Protein AF-A0A1W9XAP2-F1 (afdb_monomer)

Radius of gyration: 12.28 Å; Cα contacts (8 Å, |Δi|>4): 148; chains: 1; bounding box: 32×25×30 Å

Solvent-accessible surface area (backbone atoms only — not comparable to full-atom values): 5181 Å² total; per-residue (Å²): 135,44,33,24,34,37,40,39,39,52,76,95,69,74,88,86,65,82,58,58,52,65,59,51,31,58,76,66,69,58,88,56,80,41,64,46,72,36,45,83,81,51,69,90,55,46,73,67,54,52,48,50,50,38,45,77,72,63,31,76,42,39,35,39,34,39,27,29,69,42,103,84,72,46,81,40,75,71,82,52,70,44,76,64,82,131

Structure (mmCIF, N/CA/C/O backbone):
data_AF-A0A1W9XAP2-F1
#
_entry.id   AF-A0A1W9XAP2-F1
#
loop_
_atom_site.group_PDB
_atom_site.id
_atom_site.type_symbol
_atom_site.label_atom_id
_atom_site.label_alt_id
_atom_site.label_comp_id
_atom_site.label_asym_id
_atom_site.label_entity_id
_atom_site.label_seq_id
_atom_site.pdbx_PDB_ins_code
_atom_site.Cartn_x
_atom_site.Cartn_y
_atom_site.Cartn_z
_atom_site.occupancy
_atom_site.B_iso_or_equiv
_atom_site.auth_seq_id
_atom_site.auth_comp_id
_atom_site.auth_asym_id
_atom_site.auth_atom_id
_atom_site.pdbx_PDB_model_num
ATOM 1 N N . MET A 1 1 ? -10.509 2.697 14.030 1.00 82.44 1 MET A N 1
ATOM 2 C CA . MET A 1 1 ? -10.824 2.102 12.714 1.00 82.44 1 MET A CA 1
ATOM 3 C C . MET A 1 1 ? -9.501 1.821 12.021 1.00 82.44 1 MET A C 1
ATOM 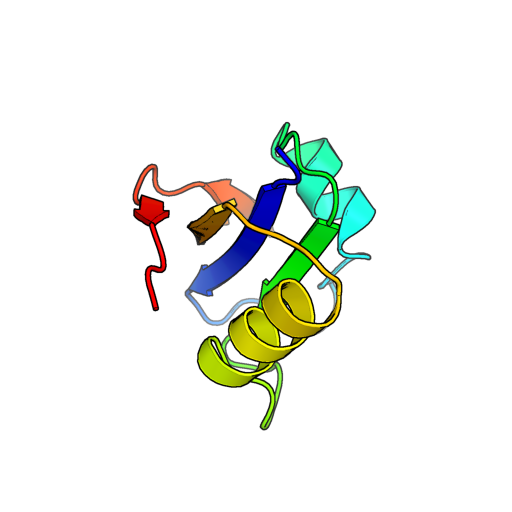5 O O . MET A 1 1 ? -8.713 2.754 11.930 1.00 82.44 1 MET A O 1
ATOM 9 N N . LYS A 1 2 ? -9.215 0.568 11.635 1.00 94.06 2 LYS A N 1
ATOM 10 C CA . LYS A 1 2 ? -7.933 0.209 10.997 1.00 94.06 2 LYS A CA 1
ATOM 11 C C . LYS A 1 2 ? -7.970 0.508 9.499 1.00 94.06 2 LYS A C 1
ATOM 13 O O . LYS A 1 2 ? -8.952 0.159 8.835 1.00 94.06 2 LYS A O 1
ATOM 18 N N . THR A 1 3 ? -6.916 1.133 8.992 1.00 94.81 3 THR A N 1
ATOM 19 C CA . THR A 1 3 ? -6.813 1.626 7.618 1.00 94.81 3 THR A CA 1
ATOM 20 C C . THR A 1 3 ? -5.787 0.823 6.826 1.00 94.81 3 THR A C 1
ATOM 22 O O . THR A 1 3 ? -4.626 0.728 7.217 1.00 94.81 3 THR A O 1
ATOM 25 N N . GLY A 1 4 ? -6.215 0.276 5.692 1.00 94.38 4 GLY A N 1
ATOM 26 C CA . GLY A 1 4 ? -5.346 -0.323 4.688 1.00 94.38 4 GLY A CA 1
ATOM 27 C C . GLY A 1 4 ? -5.153 0.628 3.509 1.00 94.38 4 GLY A C 1
ATOM 28 O O . GLY A 1 4 ? -6.093 1.313 3.105 1.00 94.38 4 GLY A O 1
ATOM 29 N N . VAL A 1 5 ? -3.954 0.667 2.938 1.00 94.88 5 VAL A N 1
ATOM 30 C CA . VAL A 1 5 ? -3.692 1.391 1.689 1.00 94.88 5 VAL A CA 1
ATOM 31 C C . VAL A 1 5 ? -3.114 0.438 0.654 1.00 94.88 5 VAL A C 1
ATOM 33 O O . VAL A 1 5 ? -2.217 -0.341 0.954 1.00 94.88 5 VAL A O 1
ATOM 36 N N . ILE A 1 6 ? -3.632 0.515 -0.565 1.00 93.44 6 ILE A N 1
ATOM 37 C CA . ILE A 1 6 ? -3.059 -0.138 -1.739 1.00 93.44 6 ILE A CA 1
ATOM 38 C C . ILE A 1 6 ? -2.405 0.956 -2.573 1.00 93.44 6 ILE A C 1
ATOM 40 O O . ILE A 1 6 ? -3.050 1.958 -2.874 1.00 93.44 6 ILE A O 1
ATOM 44 N N . ILE A 1 7 ? -1.139 0.793 -2.934 1.00 91.69 7 ILE A N 1
ATOM 45 C CA . ILE A 1 7 ? -0.443 1.699 -3.848 1.00 91.69 7 ILE A CA 1
ATOM 46 C C . ILE A 1 7 ? -0.363 0.998 -5.194 1.00 91.69 7 ILE A C 1
ATOM 48 O O . ILE A 1 7 ? 0.346 0.004 -5.323 1.00 91.69 7 ILE A O 1
ATOM 52 N N . TYR A 1 8 ? -1.097 1.508 -6.179 1.00 90.06 8 TYR A N 1
ATOM 53 C CA . TYR A 1 8 ? -1.043 1.009 -7.546 1.00 90.06 8 TYR A CA 1
ATOM 54 C C . TYR A 1 8 ? -0.100 1.878 -8.373 1.00 90.06 8 TYR A C 1
ATOM 56 O O . TYR A 1 8 ? -0.378 3.057 -8.598 1.00 90.06 8 TYR A O 1
ATOM 64 N N . ILE A 1 9 ? 1.026 1.310 -8.790 1.00 86.56 9 ILE A N 1
ATOM 65 C CA . ILE A 1 9 ? 2.052 1.984 -9.575 1.00 86.56 9 ILE A CA 1
ATOM 66 C C . ILE A 1 9 ? 1.785 1.739 -11.060 1.00 86.56 9 ILE A C 1
ATOM 68 O O . ILE A 1 9 ? 1.802 0.603 -11.531 1.00 86.56 9 ILE A O 1
ATOM 72 N N . THR A 1 10 ? 1.533 2.820 -11.795 1.00 80.38 10 THR A N 1
ATOM 73 C CA . THR A 1 10 ? 1.300 2.807 -13.242 1.00 80.38 10 THR A CA 1
ATOM 74 C C . THR A 1 10 ? 2.579 3.137 -14.009 1.00 80.38 10 THR A C 1
ATOM 76 O O . THR A 1 10 ? 3.215 4.149 -13.696 1.00 80.38 10 THR A O 1
ATOM 79 N N . GLY A 1 11 ? 2.878 2.364 -15.058 1.00 71.50 11 GLY A N 1
ATOM 80 C CA . GLY A 1 11 ? 3.977 2.599 -15.999 1.00 71.50 11 GLY A CA 1
ATOM 81 C C . GLY A 1 11 ? 5.059 1.516 -15.964 1.00 71.50 11 GLY A C 1
ATOM 82 O O . GLY A 1 11 ? 5.253 0.862 -14.943 1.00 71.50 11 GLY A O 1
ATOM 83 N N . ASP A 1 12 ? 5.767 1.384 -17.085 1.00 63.28 12 ASP A N 1
ATOM 84 C CA . ASP A 1 12 ? 6.982 0.581 -17.239 1.00 63.28 12 ASP A CA 1
ATOM 85 C C . ASP A 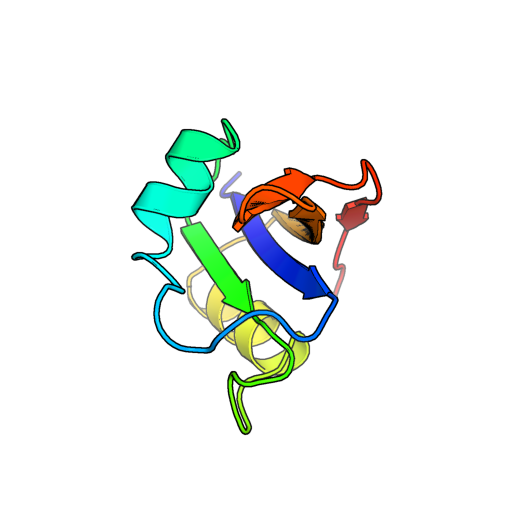1 12 ? 8.168 1.354 -16.647 1.00 63.28 12 ASP A C 1
ATOM 87 O O . ASP A 1 12 ? 8.797 2.167 -17.326 1.00 63.28 12 ASP A O 1
ATOM 91 N N . GLU A 1 13 ? 8.479 1.135 -15.371 1.00 55.50 13 GLU A N 1
ATOM 92 C CA . GLU A 1 13 ? 9.825 1.425 -14.887 1.00 55.50 13 GLU A CA 1
ATOM 93 C C . GLU A 1 13 ? 10.384 0.220 -14.138 1.00 55.50 13 GLU A C 1
ATOM 95 O O . GLU A 1 13 ? 9.732 -0.369 -13.277 1.00 55.50 13 GLU A O 1
ATOM 100 N N . SER A 1 14 ? 11.597 -0.132 -14.559 1.00 51.19 14 SER A N 1
ATOM 101 C CA . SER A 1 14 ? 12.479 -1.221 -14.155 1.00 51.19 14 SER A CA 1
ATOM 102 C C . SER A 1 14 ? 12.081 -1.918 -12.849 1.00 51.19 14 SER A C 1
ATOM 104 O O . SER A 1 14 ? 12.234 -1.372 -11.757 1.00 51.19 14 SER A O 1
ATOM 106 N N . SER A 1 15 ? 11.676 -3.184 -12.979 1.00 50.03 15 SER A N 1
ATOM 107 C CA . SER A 1 15 ? 11.384 -4.171 -11.925 1.00 50.03 15 SER A CA 1
ATOM 108 C C . SER A 1 15 ? 12.433 -4.296 -10.795 1.00 50.03 15 SER A C 1
ATOM 110 O O . SER A 1 15 ? 12.226 -5.058 -9.851 1.00 50.03 15 SER A O 1
ATOM 112 N N . GLU A 1 16 ? 13.557 -3.582 -10.848 1.00 48.91 16 GLU A N 1
ATOM 113 C CA . GLU A 1 16 ? 14.663 -3.688 -9.895 1.00 48.91 16 GLU A CA 1
ATOM 114 C C . GLU A 1 16 ? 14.483 -2.855 -8.617 1.00 48.91 16 GLU A C 1
ATOM 116 O O . GLU A 1 16 ? 15.310 -2.948 -7.711 1.00 48.91 16 GLU A O 1
ATOM 121 N N . THR A 1 17 ? 13.435 -2.031 -8.479 1.00 50.12 17 THR A N 1
ATOM 122 C CA . THR A 1 17 ? 13.282 -1.212 -7.256 1.00 50.12 17 THR A CA 1
ATOM 123 C C . THR A 1 17 ? 11.839 -1.018 -6.795 1.00 50.12 17 THR A C 1
ATOM 125 O O . THR A 1 17 ? 11.447 0.062 -6.352 1.00 50.12 17 THR A O 1
ATOM 128 N N . LEU A 1 18 ? 11.044 -2.090 -6.769 1.00 57.97 18 LEU A N 1
ATOM 129 C CA . LEU A 1 18 ? 9.954 -2.167 -5.788 1.00 57.97 18 LEU A CA 1
ATOM 130 C C . LEU A 1 18 ? 10.574 -2.402 -4.408 1.00 57.97 18 LEU A C 1
ATOM 132 O O . LEU A 1 18 ? 10.633 -3.513 -3.893 1.00 57.97 18 LEU A O 1
ATOM 136 N N . SER A 1 19 ? 11.109 -1.317 -3.844 1.00 57.09 19 SER A N 1
ATOM 137 C CA . SER A 1 19 ? 11.546 -1.246 -2.451 1.00 57.09 19 SER A CA 1
ATOM 138 C C . SER A 1 19 ? 10.414 -1.739 -1.545 1.00 57.09 19 SER A C 1
ATOM 140 O O . SER A 1 19 ? 9.243 -1.529 -1.869 1.00 57.09 19 SER A O 1
ATOM 142 N N . ASP A 1 20 ? 10.756 -2.342 -0.401 1.00 71.81 20 ASP A N 1
ATOM 143 C CA . ASP A 1 20 ? 9.800 -2.781 0.619 1.00 71.81 20 ASP A CA 1
ATOM 144 C C . ASP A 1 20 ? 8.603 -1.832 0.764 1.00 71.81 20 ASP A C 1
ATOM 146 O O . ASP A 1 20 ? 8.763 -0.607 0.833 1.00 71.81 20 ASP A O 1
ATOM 150 N N . ALA A 1 21 ? 7.395 -2.398 0.877 1.00 73.38 21 ALA A N 1
ATOM 151 C CA . ALA A 1 21 ? 6.147 -1.633 0.928 1.00 73.38 21 ALA A CA 1
ATOM 152 C C . ALA A 1 21 ? 6.164 -0.504 1.972 1.00 73.38 21 ALA A C 1
ATOM 154 O O . ALA A 1 21 ? 5.586 0.568 1.781 1.00 73.38 21 ALA A O 1
ATOM 155 N N . LYS A 1 22 ? 6.896 -0.735 3.063 1.00 77.31 22 LYS A N 1
ATOM 156 C CA . LYS A 1 22 ? 7.127 0.228 4.133 1.00 77.31 22 LYS A CA 1
ATOM 157 C C . LYS A 1 22 ? 7.967 1.430 3.685 1.00 77.31 22 LYS A C 1
ATOM 159 O O . LYS A 1 22 ? 7.584 2.559 3.966 1.00 77.31 22 LYS A O 1
ATOM 164 N N . THR A 1 23 ? 9.061 1.212 2.958 1.00 81.06 23 THR A N 1
ATOM 165 C CA . THR A 1 23 ? 9.948 2.283 2.477 1.00 81.06 23 THR A CA 1
ATOM 166 C C . THR A 1 23 ? 9.234 3.197 1.488 1.00 81.06 23 THR A C 1
ATOM 168 O O . THR A 1 23 ? 9.378 4.417 1.548 1.00 81.06 23 THR A O 1
ATOM 171 N N . VAL A 1 24 ? 8.426 2.634 0.589 1.00 81.50 24 VAL A N 1
ATOM 172 C CA . VAL A 1 24 ? 7.632 3.437 -0.352 1.00 81.50 24 VAL A CA 1
ATOM 173 C C . VAL A 1 24 ? 6.532 4.205 0.383 1.00 81.50 24 VAL A C 1
ATOM 175 O O . VAL A 1 24 ? 6.332 5.388 0.113 1.00 81.50 24 VAL A O 1
ATOM 178 N N . ALA A 1 25 ? 5.858 3.581 1.354 1.00 83.62 25 ALA A N 1
ATOM 179 C CA . ALA A 1 25 ? 4.868 4.267 2.181 1.00 83.62 25 ALA A CA 1
ATOM 180 C C . ALA A 1 25 ? 5.473 5.450 2.955 1.00 83.62 25 ALA A C 1
ATOM 182 O O . ALA A 1 25 ? 4.867 6.520 2.998 1.00 83.62 25 ALA A O 1
ATOM 183 N N . GLU A 1 26 ? 6.676 5.282 3.513 1.00 84.56 26 GLU A N 1
ATOM 184 C CA . GLU A 1 26 ? 7.421 6.343 4.199 1.00 84.56 26 GLU A CA 1
ATOM 185 C C . GLU A 1 26 ? 7.787 7.485 3.241 1.00 84.56 26 GLU A C 1
ATOM 187 O O . GLU A 1 26 ? 7.496 8.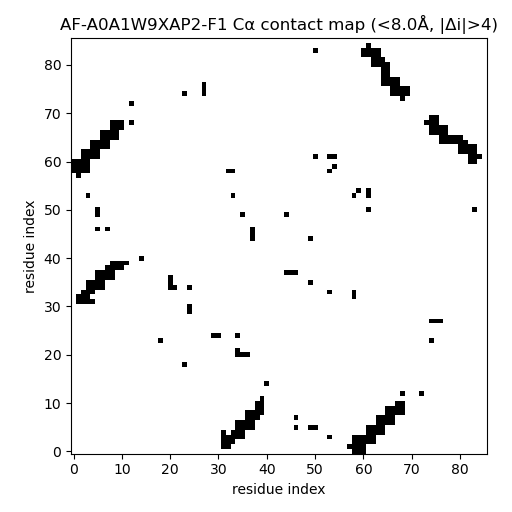644 3.541 1.00 84.56 26 GLU A O 1
ATOM 192 N N . LYS A 1 27 ? 8.333 7.174 2.055 1.00 85.00 27 LYS A N 1
ATOM 193 C CA . LYS A 1 27 ? 8.654 8.175 1.017 1.00 85.00 27 LYS A CA 1
ATOM 194 C C . LYS A 1 27 ? 7.429 8.977 0.574 1.00 85.00 27 LYS A C 1
ATOM 196 O O . LYS A 1 27 ? 7.529 10.179 0.347 1.00 85.00 27 LYS A O 1
ATOM 201 N N . LEU A 1 28 ? 6.274 8.323 0.469 1.00 84.38 28 LEU A N 1
ATOM 202 C CA . LEU A 1 28 ? 5.013 8.947 0.063 1.00 84.38 28 LEU A CA 1
ATOM 203 C C . LEU A 1 28 ? 4.226 9.557 1.235 1.00 84.38 28 LEU A C 1
ATOM 205 O O . LEU A 1 28 ? 3.115 10.048 1.029 1.00 84.38 28 LEU A O 1
ATOM 209 N N . ASN A 1 29 ? 4.779 9.531 2.456 1.00 87.44 29 ASN A N 1
ATOM 210 C CA . ASN A 1 29 ? 4.141 10.014 3.682 1.00 87.44 29 ASN A CA 1
ATOM 211 C C . ASN A 1 29 ? 2.729 9.422 3.901 1.00 87.44 29 ASN A C 1
ATOM 213 O O . ASN A 1 29 ? 1.789 10.104 4.322 1.00 87.44 29 ASN A O 1
ATOM 217 N N . ILE A 1 30 ? 2.560 8.136 3.580 1.00 88.12 30 ILE A N 1
ATOM 218 C CA . ILE A 1 30 ? 1.294 7.415 3.721 1.00 88.12 30 ILE A CA 1
ATOM 219 C C . ILE A 1 30 ? 1.158 6.920 5.159 1.00 88.12 30 ILE A C 1
ATOM 221 O O . ILE A 1 30 ? 1.978 6.154 5.659 1.00 88.12 30 ILE A O 1
ATOM 225 N N . ARG A 1 31 ? 0.068 7.319 5.818 1.00 87.62 31 ARG A N 1
ATOM 226 C CA . ARG A 1 31 ? -0.299 6.842 7.157 1.00 87.62 31 ARG A CA 1
ATOM 227 C C . ARG A 1 31 ? -1.385 5.777 7.048 1.00 87.62 31 ARG A C 1
ATOM 229 O O . ARG A 1 31 ? -2.537 6.104 6.771 1.00 87.62 31 ARG A O 1
ATOM 236 N N . ALA A 1 32 ? -1.013 4.520 7.266 1.00 90.31 32 ALA A N 1
ATOM 237 C CA . ALA A 1 32 ? -1.923 3.378 7.272 1.00 90.31 32 ALA A CA 1
ATOM 238 C C . ALA A 1 32 ? -1.424 2.296 8.239 1.00 90.31 32 ALA A C 1
ATOM 240 O O . ALA A 1 32 ? -0.226 2.204 8.502 1.00 90.31 32 ALA A O 1
ATOM 241 N N . ASP A 1 33 ? -2.333 1.462 8.743 1.00 92.69 33 ASP A N 1
ATOM 242 C CA . ASP A 1 33 ? -1.984 0.301 9.567 1.00 92.69 33 ASP A CA 1
ATOM 243 C C . ASP A 1 33 ? -1.317 -0.800 8.729 1.00 92.69 33 ASP A C 1
ATOM 245 O O . ASP A 1 33 ? -0.458 -1.531 9.226 1.00 92.69 33 ASP A O 1
ATOM 249 N N . ARG A 1 34 ? -1.716 -0.937 7.456 1.00 92.12 34 ARG A N 1
ATOM 250 C CA . ARG A 1 34 ? -1.069 -1.816 6.471 1.00 92.12 34 ARG A CA 1
ATOM 251 C C . ARG A 1 34 ? -1.039 -1.186 5.089 1.00 92.12 34 ARG A C 1
ATOM 253 O O . ARG A 1 34 ? -1.982 -0.504 4.692 1.00 92.12 34 ARG A O 1
ATOM 260 N N . VAL A 1 35 ? 0.035 -1.476 4.364 1.00 91.94 35 VAL A N 1
ATOM 261 C CA . VAL A 1 35 ? 0.251 -1.028 2.991 1.00 91.94 35 VAL A CA 1
ATOM 262 C C . VAL A 1 35 ? 0.587 -2.235 2.129 1.00 91.94 35 VAL A C 1
ATOM 264 O O . VAL A 1 35 ? 1.420 -3.047 2.523 1.00 91.94 35 VAL A O 1
ATOM 267 N N . GLU A 1 36 ? -0.060 -2.336 0.976 1.00 90.75 36 GLU A N 1
ATOM 268 C CA . GLU A 1 36 ? 0.263 -3.293 -0.084 1.00 90.75 36 GLU A CA 1
ATOM 269 C C . GLU A 1 36 ? 0.635 -2.492 -1.344 1.00 90.75 36 GLU A C 1
ATOM 271 O O . GLU A 1 36 ? 0.057 -1.429 -1.594 1.00 90.75 36 GLU A O 1
ATOM 276 N N . ILE A 1 37 ? 1.607 -2.969 -2.124 1.00 88.06 37 ILE A N 1
ATOM 277 C CA . ILE A 1 37 ? 2.061 -2.305 -3.356 1.00 88.06 37 ILE A CA 1
ATOM 278 C C . ILE A 1 37 ? 1.859 -3.240 -4.530 1.00 88.06 37 ILE A C 1
ATOM 280 O O . ILE A 1 37 ? 2.179 -4.421 -4.446 1.00 88.06 37 ILE A O 1
ATOM 284 N N . ILE A 1 38 ? 1.328 -2.681 -5.609 1.00 87.44 38 ILE A N 1
ATOM 285 C CA . ILE A 1 38 ? 1.024 -3.391 -6.839 1.00 87.44 38 ILE A CA 1
ATOM 286 C C . ILE A 1 38 ? 1.557 -2.555 -7.991 1.00 87.44 38 ILE A C 1
ATOM 288 O O . ILE A 1 38 ? 1.292 -1.360 -8.081 1.00 87.44 38 ILE A O 1
ATOM 292 N N . SER A 1 39 ? 2.291 -3.194 -8.878 1.00 81.69 39 SER A N 1
ATOM 293 C CA . SER A 1 39 ? 2.750 -2.693 -10.167 1.00 81.69 39 SER A CA 1
ATOM 294 C C . SER A 1 39 ? 2.210 -3.586 -11.284 1.00 81.69 39 SER A C 1
ATOM 296 O O . SER A 1 39 ? 1.661 -4.660 -11.036 1.00 81.69 39 SER A O 1
ATOM 298 N N . GLN A 1 40 ? 2.395 -3.167 -12.533 1.00 73.12 40 GLN A N 1
ATOM 299 C CA . GLN A 1 40 ? 2.052 -3.997 -13.692 1.00 73.12 40 GLN A CA 1
ATOM 300 C C . GLN A 1 40 ? 2.875 -5.301 -13.755 1.00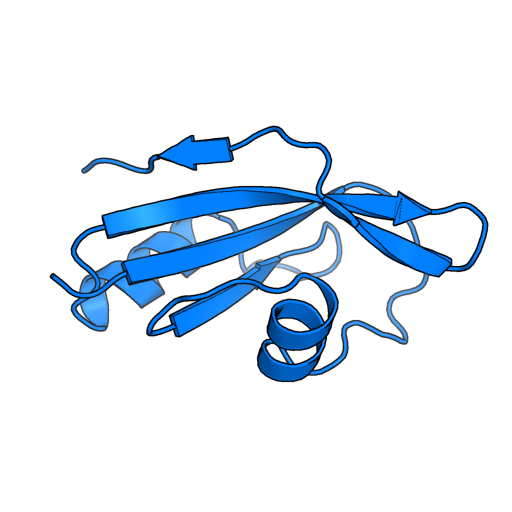 73.12 40 GLN A C 1
ATOM 302 O O . GLN A 1 40 ? 2.381 -6.298 -14.272 1.00 73.12 40 GLN A O 1
ATOM 307 N N . ASP A 1 41 ? 4.059 -5.325 -13.134 1.00 70.94 41 ASP A N 1
ATOM 308 C CA . ASP A 1 41 ? 4.958 -6.486 -13.071 1.00 70.94 41 ASP A CA 1
ATOM 309 C C . ASP A 1 41 ? 4.764 -7.377 -11.833 1.00 70.94 41 ASP A C 1
ATOM 311 O O . ASP A 1 41 ? 5.492 -8.352 -11.654 1.00 70.94 41 ASP A O 1
ATOM 315 N N . THR A 1 42 ? 3.781 -7.113 -10.960 1.00 66.81 42 THR A N 1
ATOM 316 C CA . THR A 1 42 ? 3.570 -7.936 -9.740 1.00 66.81 42 THR A CA 1
ATOM 317 C C . THR A 1 42 ? 2.993 -9.335 -10.044 1.00 66.81 42 THR A C 1
ATOM 319 O O . THR A 1 42 ? 2.611 -10.086 -9.144 1.00 66.81 42 THR A O 1
ATOM 322 N N . GLY A 1 43 ? 2.949 -9.722 -11.322 1.00 70.06 43 GLY A N 1
ATOM 323 C CA . GLY A 1 43 ? 2.483 -11.021 -11.786 1.00 70.06 43 GLY A CA 1
ATOM 324 C C . GLY A 1 43 ? 0.979 -11.182 -11.590 1.00 70.06 43 GLY A C 1
ATOM 325 O O . GLY A 1 43 ? 0.190 -10.367 -12.056 1.00 70.06 43 GLY A O 1
ATOM 326 N N . HIS A 1 44 ? 0.575 -12.258 -10.913 1.00 74.94 44 HIS A N 1
ATOM 327 C CA . HIS A 1 44 ? -0.837 -12.588 -10.693 1.00 74.94 44 HIS A CA 1
ATOM 328 C C . HIS A 1 44 ? -1.476 -11.873 -9.498 1.00 74.94 44 HIS A C 1
ATOM 330 O O . HIS A 1 44 ? -2.665 -12.060 -9.284 1.00 74.94 44 HIS A O 1
ATOM 336 N N . PHE A 1 45 ? -0.713 -11.110 -8.708 1.00 78.44 45 PHE A N 1
ATOM 337 C CA . PHE A 1 45 ? -1.243 -10.435 -7.526 1.00 78.44 45 PHE A CA 1
ATOM 338 C C . PHE A 1 45 ? -1.791 -9.059 -7.902 1.00 78.44 45 PHE A C 1
ATOM 340 O O . PHE A 1 45 ? -1.028 -8.120 -8.141 1.00 78.44 45 PHE A O 1
ATOM 347 N N . ASP A 1 46 ? -3.115 -8.948 -7.963 1.00 86.50 46 ASP A N 1
ATOM 348 C CA . ASP A 1 46 ? -3.801 -7.740 -8.413 1.00 86.50 46 ASP A CA 1
ATOM 349 C C . ASP A 1 46 ? -4.459 -6.941 -7.268 1.00 86.50 46 ASP A C 1
ATOM 351 O O . ASP A 1 46 ? -4.332 -7.241 -6.074 1.00 86.50 46 ASP A O 1
ATOM 355 N N . ILE A 1 47 ? -5.157 -5.857 -7.631 1.00 88.88 47 ILE A N 1
ATOM 356 C CA . ILE A 1 47 ? -5.852 -4.974 -6.678 1.00 88.88 47 ILE A CA 1
ATOM 357 C C . ILE A 1 47 ? -6.889 -5.751 -5.856 1.00 88.88 47 ILE A C 1
ATOM 359 O O . ILE A 1 47 ? -7.082 -5.448 -4.675 1.00 88.88 47 ILE A O 1
ATOM 363 N N . GLN A 1 48 ? -7.548 -6.746 -6.451 1.00 90.12 48 GLN A N 1
ATOM 364 C CA . GLN A 1 48 ? -8.552 -7.561 -5.782 1.00 90.12 48 GLN A CA 1
ATOM 365 C C . GLN A 1 48 ? -7.906 -8.485 -4.744 1.00 90.12 48 GLN A C 1
ATOM 367 O O . GLN A 1 48 ? -8.417 -8.580 -3.622 1.00 90.12 48 GLN A O 1
ATOM 372 N N . ASP A 1 49 ? -6.767 -9.100 -5.061 1.00 91.06 49 ASP A N 1
ATOM 373 C CA . ASP A 1 49 ? -6.007 -9.921 -4.113 1.00 91.06 49 ASP A CA 1
ATOM 374 C C . ASP A 1 49 ? -5.474 -9.098 -2.937 1.00 91.06 49 ASP A C 1
ATOM 376 O O . ASP A 1 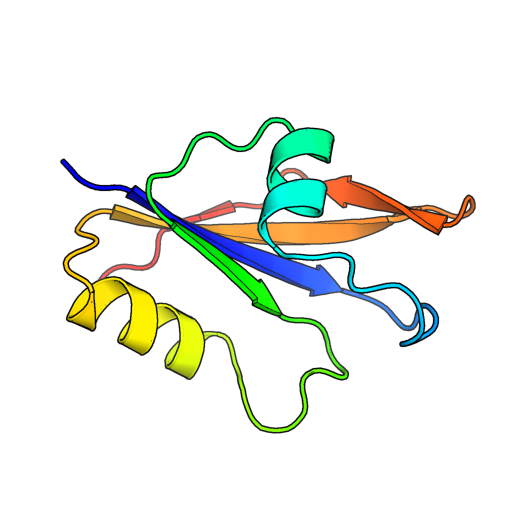49 ? -5.631 -9.484 -1.771 1.00 91.06 49 ASP A O 1
ATOM 380 N N . ALA A 1 50 ? -4.909 -7.921 -3.214 1.00 91.94 50 ALA A N 1
ATOM 381 C CA . ALA A 1 50 ? -4.431 -7.005 -2.183 1.00 91.94 50 ALA A CA 1
ATOM 382 C C . ALA A 1 50 ? -5.568 -6.506 -1.286 1.00 91.94 50 ALA A C 1
ATOM 384 O O . ALA A 1 50 ? -5.437 -6.479 -0.058 1.00 91.94 50 ALA A O 1
ATOM 385 N N . TRP A 1 51 ? -6.711 -6.154 -1.876 1.00 93.94 51 TRP A N 1
ATOM 386 C CA . TRP A 1 51 ? -7.894 -5.754 -1.124 1.00 93.94 51 TRP A CA 1
ATOM 387 C C . TRP A 1 51 ? -8.396 -6.892 -0.232 1.00 93.94 51 TRP A C 1
ATOM 389 O O . TRP A 1 51 ? -8.567 -6.694 0.973 1.00 93.94 51 TRP A O 1
ATOM 399 N N . ARG A 1 52 ? -8.540 -8.109 -0.774 1.00 92.69 52 ARG A N 1
ATOM 400 C CA . ARG A 1 52 ? -8.946 -9.295 -0.005 1.00 92.69 52 ARG A CA 1
ATOM 401 C C . ARG A 1 52 ? -7.969 -9.587 1.134 1.00 92.69 52 ARG A C 1
ATOM 403 O O . ARG A 1 52 ?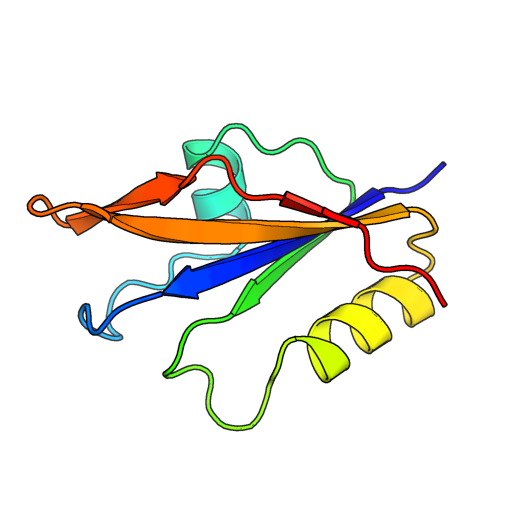 -8.393 -9.871 2.256 1.00 92.69 52 ARG A O 1
ATOM 410 N N . SER A 1 53 ? -6.669 -9.481 0.876 1.00 92.94 53 SER A N 1
ATOM 411 C CA . SER A 1 53 ? -5.614 -9.590 1.885 1.00 92.94 53 SER A CA 1
ATOM 412 C C . SER A 1 53 ? -5.846 -8.574 3.013 1.00 92.94 53 SER A C 1
ATOM 414 O O . SER A 1 53 ? -5.984 -8.960 4.173 1.00 92.94 53 SER A O 1
ATOM 416 N N . LEU A 1 54 ? -5.995 -7.283 2.705 1.00 93.56 54 LEU A N 1
ATOM 417 C CA . LEU A 1 54 ? -6.214 -6.236 3.712 1.00 93.56 54 LEU A CA 1
ATOM 418 C C . LEU A 1 54 ? -7.497 -6.448 4.529 1.00 93.56 54 LEU A C 1
ATOM 420 O O . LEU A 1 54 ? -7.464 -6.323 5.757 1.00 93.56 54 LEU A O 1
ATOM 424 N N . VAL A 1 55 ? -8.601 -6.815 3.877 1.00 92.94 55 VAL A N 1
ATOM 425 C CA . VAL A 1 55 ? -9.885 -7.070 4.547 1.00 92.94 55 VAL A CA 1
ATOM 426 C C . VAL A 1 55 ? -9.794 -8.286 5.471 1.00 92.94 55 VAL A C 1
ATOM 428 O O . VAL A 1 55 ? -10.172 -8.194 6.638 1.00 92.94 55 VAL A O 1
ATOM 431 N N . THR A 1 56 ? -9.213 -9.403 5.017 1.00 94.50 56 THR A N 1
ATOM 432 C CA . THR A 1 56 ? -9.013 -10.602 5.863 1.00 94.50 56 THR A CA 1
ATOM 433 C C . THR A 1 56 ? -8.058 -10.350 7.035 1.00 94.50 56 THR A C 1
ATOM 435 O O . THR A 1 56 ? -8.187 -10.966 8.090 1.00 94.50 56 THR A O 1
ATOM 438 N N . LYS A 1 57 ? -7.144 -9.383 6.894 1.00 93.94 57 LYS A N 1
ATOM 439 C CA . LYS A 1 57 ? -6.249 -8.882 7.952 1.00 93.94 57 LYS A CA 1
ATOM 440 C C . LYS A 1 57 ? -6.923 -7.855 8.891 1.00 93.94 57 LYS A C 1
ATOM 442 O O . LYS A 1 57 ? -6.259 -7.320 9.783 1.00 93.94 57 LYS A O 1
ATOM 447 N N . GLY A 1 58 ? -8.223 -7.584 8.730 1.00 93.19 58 GLY A N 1
ATOM 448 C CA . GLY A 1 58 ? -9.034 -6.754 9.627 1.00 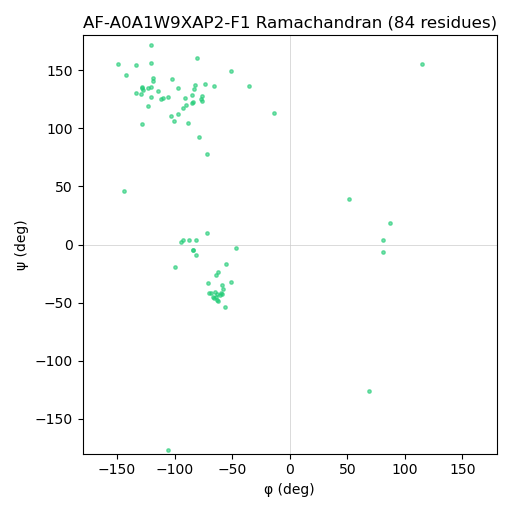93.19 58 GLY A CA 1
ATOM 449 C C . GLY A 1 58 ? -9.016 -5.250 9.331 1.00 93.19 58 GLY A C 1
ATOM 450 O 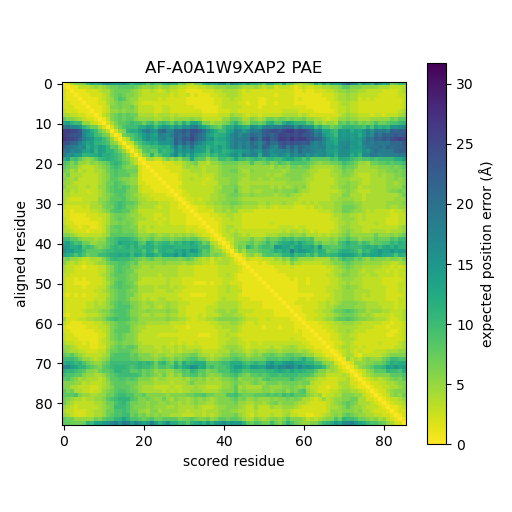O . GLY A 1 58 ? -9.348 -4.456 10.216 1.00 93.19 58 GLY A O 1
ATOM 451 N N . MET A 1 59 ? -8.609 -4.841 8.125 1.00 94.38 59 MET A N 1
ATOM 452 C CA . MET A 1 59 ? -8.705 -3.445 7.684 1.00 94.38 59 MET A CA 1
ATOM 453 C C . MET A 1 59 ? -10.144 -3.121 7.289 1.00 94.38 59 MET A C 1
ATOM 455 O O . MET A 1 59 ? -10.731 -3.796 6.451 1.00 94.38 59 MET A O 1
ATOM 459 N N . GLN A 1 60 ? -10.707 -2.077 7.896 1.00 92.56 60 GLN A N 1
ATOM 460 C CA . GLN A 1 60 ? -12.108 -1.669 7.709 1.00 92.56 60 GLN A CA 1
ATOM 461 C C . GLN A 1 60 ? -12.249 -0.512 6.718 1.00 92.56 60 GLN A C 1
ATOM 463 O O . GLN A 1 60 ? -13.330 -0.245 6.201 1.00 92.56 60 GLN A O 1
ATOM 468 N N . HIS A 1 61 ? -11.154 0.206 6.485 1.00 93.44 61 HIS A N 1
ATOM 469 C CA . HIS A 1 61 ? -11.101 1.326 5.567 1.00 93.44 61 HIS A CA 1
ATOM 470 C C . HIS A 1 61 ? -9.935 1.110 4.612 1.00 93.44 61 HIS A C 1
ATOM 472 O O . HIS A 1 61 ? -8.783 1.255 5.016 1.00 93.44 61 HIS A O 1
ATOM 478 N N . VAL A 1 62 ? -10.225 0.710 3.374 1.00 94.56 62 VAL A N 1
ATOM 479 C CA . VAL A 1 62 ? -9.198 0.448 2.361 1.00 94.56 62 VAL A CA 1
ATOM 480 C C . VAL A 1 62 ? -9.250 1.517 1.277 1.00 94.56 62 VAL A C 1
ATOM 482 O O . VAL A 1 62 ? -10.302 1.767 0.687 1.00 94.56 62 VAL A O 1
ATOM 485 N N . VAL A 1 63 ? -8.107 2.149 1.016 1.00 94.38 63 VAL A N 1
ATOM 486 C CA . VAL A 1 63 ? -7.953 3.171 -0.028 1.00 94.38 63 VAL A CA 1
ATOM 487 C C . VAL A 1 63 ? -6.897 2.714 -1.023 1.00 94.38 63 VAL A C 1
ATOM 489 O O . VAL A 1 63 ? -5.775 2.400 -0.636 1.00 94.38 63 VAL A O 1
ATOM 492 N N . CYS A 1 64 ? -7.240 2.698 -2.303 1.00 92.88 64 CYS A N 1
ATOM 493 C CA . CYS A 1 64 ? -6.292 2.528 -3.391 1.00 92.88 64 CYS A CA 1
ATOM 494 C C . CYS A 1 64 ? -5.801 3.904 -3.850 1.00 92.88 64 CYS A C 1
ATOM 496 O O . CYS A 1 64 ? -6.607 4.784 -4.147 1.00 92.88 64 CYS A O 1
ATOM 498 N N . LYS A 1 65 ? -4.487 4.105 -3.891 1.00 93.00 65 LYS A N 1
ATOM 499 C CA . LYS A 1 65 ? -3.844 5.328 -4.367 1.00 93.00 65 LYS A CA 1
ATOM 500 C C . LYS A 1 65 ? -3.056 5.021 -5.626 1.00 93.00 65 LYS A C 1
ATOM 502 O O . LYS A 1 65 ? -2.268 4.078 -5.638 1.00 93.00 65 LYS A O 1
ATOM 507 N N . LEU A 1 66 ? -3.229 5.839 -6.660 1.00 90.25 66 LEU A N 1
ATOM 508 C CA . LEU A 1 66 ? -2.427 5.719 -7.873 1.00 90.25 66 LEU A CA 1
ATOM 509 C C . LEU A 1 66 ? -1.112 6.475 -7.713 1.00 90.25 66 LEU A C 1
ATOM 511 O O . LEU A 1 66 ? -1.104 7.672 -7.404 1.00 90.25 66 LEU A O 1
ATOM 515 N N . ALA A 1 67 ? -0.016 5.793 -8.005 1.00 88.50 67 ALA A N 1
ATOM 516 C CA . ALA A 1 67 ? 1.316 6.355 -8.103 1.00 88.50 67 ALA A CA 1
ATOM 517 C C . ALA A 1 67 ? 1.888 6.115 -9.502 1.00 88.50 67 ALA A C 1
ATOM 519 O O . ALA A 1 67 ? 1.491 5.192 -10.204 1.00 88.50 67 ALA A O 1
ATOM 520 N N . LYS A 1 68 ? 2.833 6.952 -9.909 1.00 85.75 68 LYS A N 1
ATOM 521 C CA . LYS A 1 68 ? 3.600 6.785 -11.143 1.00 85.75 68 LYS A CA 1
ATOM 522 C C . LYS A 1 68 ? 5.070 7.004 -10.852 1.00 85.75 68 LYS A C 1
ATOM 524 O O . LYS A 1 68 ? 5.405 7.748 -9.924 1.00 85.75 68 LYS A O 1
ATOM 529 N N . PHE A 1 69 ? 5.929 6.415 -11.667 1.00 79.25 69 PHE A N 1
ATOM 530 C CA . PHE A 1 69 ? 7.320 6.819 -11.666 1.00 79.25 69 PHE A CA 1
ATOM 531 C C . PHE A 1 69 ? 7.484 8.184 -12.346 1.00 79.25 69 PHE A C 1
ATOM 533 O O . PHE A 1 69 ? 6.820 8.522 -13.332 1.00 79.25 69 PHE A O 1
ATOM 540 N N . SER A 1 70 ? 8.316 9.019 -11.741 1.00 74.69 70 SER A N 1
ATOM 541 C CA . SER A 1 70 ? 8.785 10.275 -12.304 1.00 74.69 70 SER A CA 1
ATOM 542 C C . SER A 1 70 ? 9.927 10.001 -13.277 1.00 74.69 70 SER A C 1
ATOM 544 O O . SER A 1 70 ? 10.631 9.015 -13.141 1.00 74.69 70 SER A O 1
ATOM 546 N N . VAL A 1 71 ? 10.215 10.942 -14.178 1.00 70.12 71 VAL A N 1
ATOM 547 C CA . VAL A 1 71 ? 11.352 10.876 -15.126 1.00 70.12 71 VAL A CA 1
ATOM 548 C C . VAL A 1 71 ? 12.713 10.677 -14.425 1.00 70.12 71 VAL A C 1
ATOM 550 O O . VAL A 1 71 ? 13.701 10.326 -15.057 1.00 70.12 71 VAL A O 1
ATOM 553 N N . LYS A 1 72 ? 12.778 10.931 -13.112 1.00 68.00 72 LYS A N 1
ATOM 554 C CA . LYS A 1 72 ? 13.965 10.747 -12.265 1.00 68.00 72 LYS A CA 1
ATOM 555 C C . LYS A 1 72 ? 14.018 9.388 -11.538 1.00 68.00 72 LYS A C 1
ATOM 557 O O . LYS A 1 72 ? 14.926 9.200 -10.738 1.00 68.00 72 LYS A O 1
ATOM 562 N N . GLY A 1 73 ? 13.051 8.494 -11.762 1.00 68.75 73 GLY A N 1
ATOM 563 C CA . GLY A 1 73 ? 12.913 7.204 -11.068 1.00 68.75 73 GLY A CA 1
ATOM 564 C C . GLY A 1 73 ? 12.260 7.281 -9.682 1.00 68.75 73 GLY A C 1
ATOM 565 O O . GLY A 1 73 ? 12.145 6.283 -8.972 1.00 68.75 73 GLY A O 1
ATOM 566 N N . ASP A 1 74 ? 11.806 8.466 -9.262 1.00 76.38 74 ASP A N 1
ATOM 567 C CA . ASP A 1 74 ? 11.092 8.640 -7.995 1.00 76.38 74 ASP A CA 1
ATOM 568 C C . ASP A 1 74 ? 9.610 8.273 -8.132 1.00 76.38 74 ASP A C 1
ATOM 570 O O . ASP A 1 74 ? 8.937 8.705 -9.068 1.00 76.38 74 ASP A O 1
ATOM 574 N N . ILE A 1 75 ? 9.059 7.560 -7.148 1.00 83.06 75 ILE A N 1
ATOM 575 C CA . ILE A 1 75 ? 7.622 7.266 -7.083 1.00 83.06 75 ILE A CA 1
ATOM 576 C C . ILE A 1 75 ? 6.875 8.517 -6.609 1.00 83.06 75 ILE A C 1
ATOM 578 O O . ILE A 1 75 ? 7.194 9.084 -5.563 1.00 83.06 75 ILE A O 1
ATOM 582 N N . GLN A 1 76 ? 5.847 8.928 -7.350 1.00 85.56 76 GLN A N 1
ATOM 583 C CA . GLN A 1 76 ? 4.996 10.066 -7.005 1.00 85.56 76 GLN A CA 1
ATOM 584 C C . GLN A 1 76 ? 3.518 9.687 -7.039 1.00 85.56 76 GLN A C 1
ATOM 586 O O . GLN A 1 76 ? 3.042 9.069 -7.991 1.00 85.56 76 GLN A O 1
ATOM 591 N N . LEU A 1 77 ? 2.770 10.106 -6.015 1.00 87.12 77 LEU A N 1
ATOM 592 C CA . LEU A 1 77 ? 1.313 9.992 -6.013 1.00 87.12 77 LEU A CA 1
ATOM 593 C C . LEU A 1 77 ? 0.716 10.890 -7.097 1.00 87.12 77 LEU A C 1
ATOM 595 O O . LEU A 1 77 ? 1.087 12.051 -7.247 1.00 87.12 77 LEU A O 1
ATOM 599 N N . THR A 1 78 ? -0.258 10.358 -7.824 1.00 85.56 78 THR A N 1
ATOM 600 C CA . THR A 1 78 ? -0.971 11.093 -8.878 1.00 85.56 78 THR A CA 1
ATOM 601 C C . THR A 1 78 ? -2.084 11.991 -8.331 1.00 85.56 78 THR A C 1
ATOM 603 O O . THR A 1 78 ? -2.675 12.749 -9.092 1.00 85.56 78 THR A O 1
ATOM 606 N N . GLY A 1 79 ? -2.402 11.878 -7.036 1.00 85.50 79 GLY A N 1
ATOM 607 C CA . GLY A 1 79 ? -3.546 12.538 -6.398 1.00 85.50 79 GLY A CA 1
ATOM 608 C C . GLY A 1 79 ? -4.885 11.820 -6.603 1.00 85.50 79 GLY A C 1
ATOM 609 O O . GLY A 1 79 ? -5.868 12.198 -5.974 1.00 85.50 79 GLY A O 1
ATOM 610 N N . HIS A 1 80 ? -4.932 10.771 -7.432 1.00 86.75 80 HIS A N 1
ATOM 611 C CA . HIS A 1 80 ? -6.129 9.953 -7.606 1.00 86.75 80 HIS A CA 1
ATOM 612 C C . HIS A 1 80 ? -6.197 8.879 -6.521 1.00 86.75 80 HIS A C 1
ATOM 614 O O . HIS A 1 80 ? -5.298 8.042 -6.388 1.00 86.75 80 HIS A O 1
ATOM 620 N N . GLU A 1 81 ? -7.289 8.903 -5.762 1.00 92.00 81 GLU A N 1
ATOM 621 C CA . GLU A 1 81 ? -7.561 7.972 -4.675 1.00 92.00 81 GLU A CA 1
ATOM 622 C C . GLU A 1 81 ? -8.950 7.363 -4.862 1.00 92.00 81 GLU A C 1
ATOM 624 O O . GLU A 1 81 ? -9.918 8.056 -5.174 1.00 92.00 81 GLU A O 1
ATOM 629 N N . LEU A 1 82 ? -9.048 6.054 -4.668 1.00 90.81 82 LEU A N 1
ATOM 630 C CA . LEU A 1 82 ? -10.280 5.289 -4.775 1.00 90.81 82 LEU A CA 1
ATOM 631 C C . LEU A 1 82 ? -10.512 4.572 -3.454 1.00 90.81 82 LEU A C 1
ATOM 633 O O . LEU A 1 82 ? -9.706 3.744 -3.029 1.00 90.81 82 LEU A O 1
ATOM 637 N N . ARG A 1 83 ? -11.628 4.868 -2.792 1.00 90.69 83 ARG A N 1
ATOM 638 C CA . ARG A 1 83 ? -12.045 4.086 -1.631 1.00 90.69 83 ARG A CA 1
ATOM 639 C C . ARG A 1 83 ? -12.642 2.771 -2.115 1.00 90.69 83 ARG A C 1
ATOM 641 O O . ARG A 1 83 ? -13.603 2.777 -2.879 1.00 90.69 83 ARG A O 1
ATOM 648 N N . LEU A 1 84 ? -12.090 1.660 -1.640 1.00 87.81 84 LEU A N 1
ATOM 649 C CA . LEU A 1 84 ? -12.619 0.336 -1.930 1.00 87.81 84 LEU A CA 1
ATOM 650 C C . LEU A 1 84 ? -13.646 -0.027 -0.857 1.00 87.81 84 LEU A C 1
ATOM 652 O O . LEU A 1 84 ? -13.332 -0.061 0.336 1.00 87.81 84 LEU A O 1
ATOM 656 N N . CYS A 1 85 ? -14.877 -0.266 -1.298 1.00 82.69 85 CYS A N 1
ATOM 657 C CA . CYS A 1 85 ? -16.011 -0.630 -0.460 1.00 82.69 85 CYS A CA 1
ATOM 658 C C . CYS A 1 85 ? -16.523 -2.006 -0.887 1.00 82.69 85 CYS A C 1
ATOM 660 O O . CYS A 1 85 ? -16.583 -2.293 -2.081 1.00 82.69 85 CYS A O 1
ATOM 662 N N . GLY A 1 86 ? -16.906 -2.822 0.088 1.00 69.12 86 GLY A N 1
ATOM 663 C CA . GLY A 1 86 ? -17.470 -4.155 -0.094 1.00 69.12 86 GLY A CA 1
ATOM 664 C C . GLY A 1 86 ? -17.961 -4.706 1.230 1.00 69.12 86 GLY A C 1
ATOM 665 O O . GLY A 1 86 ? -17.534 -4.159 2.275 1.00 69.12 86 GLY A O 1
#

Secondary structure (DSSP, 8-state):
--EEEEEEEES---GGG---HHHHHHHTT---SEEEEEETTSTT--HHHHHHHHHHTT-SEEEEEEEEE-TTS-EEEEEEEEEE--

Foldseek 3Di:
DFEEEEEEEDDDDDPPDPDPQVVLCVVAVPDGPYYHYHYPPPPPCDPVNSVVVCVVVPHPWYKYWYWYQDPVRDIDTPPDIDTDDD

Nearest PDB structures (foldseek):
  5c53-assembly1_B  TM=4.159E-01  e=1.001E-01  Homo sapiens
  8v84-assembly1_Z  TM=4.426E-01  e=2.203E-01  Saccharomyces cerevisiae BY4741
  8g5p-assembly1_C  TM=4.205E-01  e=2.683E-01  Homo sapiens
  5c51-assembly1_B  TM=3.555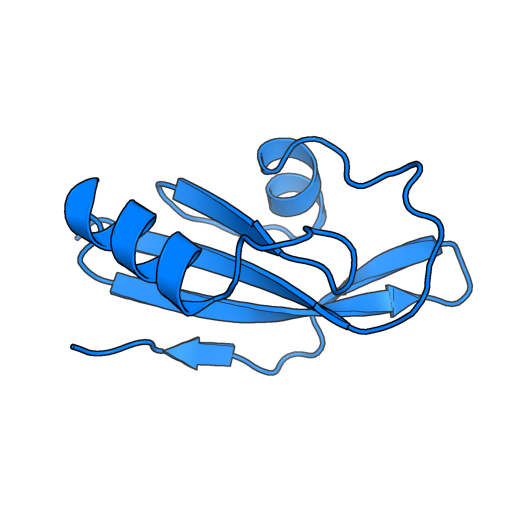E-01  e=1.219E-01  Homo sapiens
  6et3-assembly1_B  TM=3.732E-01  e=8.202E-01  Pseudomonas aeruginosa PAO1

Sequence (86 aa):
MKTGVIIYITGDESSETLSDAKTVAEKLNIRADRVEIISQDTGHFDIQDAWRSLVTKGMQHVVCKLAKFSVKGDIQLTGHELRLCG

pLDDT: mean 82.83, std 12.01, range [48.91, 94.88]

Mean predicted aligned error: 5.72 Å